Protein AF-A0A3B9USQ0-F1 (afdb_monomer_lite)

pLDDT: mean 89.46, std 11.01, range [45.09, 98.31]

Structure (mmCIF, N/CA/C/O backbone):
data_AF-A0A3B9USQ0-F1
#
_entry.id   AF-A0A3B9USQ0-F1
#
loop_
_atom_site.group_PDB
_atom_site.id
_atom_site.type_symbol
_atom_site.label_atom_id
_atom_site.label_alt_id
_atom_site.label_comp_id
_atom_site.label_asym_id
_atom_site.label_entity_id
_atom_site.label_seq_id
_atom_site.pdbx_PDB_ins_code
_atom_site.Cartn_x
_atom_site.Cartn_y
_atom_site.Cartn_z
_atom_site.occupancy
_atom_site.B_iso_or_equiv
_atom_site.auth_seq_id
_atom_site.auth_comp_id
_atom_site.auth_asym_id
_atom_site.auth_atom_id
_atom_site.pdbx_PDB_model_num
ATOM 1 N N . MET A 1 1 ? 11.495 -4.884 3.459 1.00 74.69 1 MET A N 1
ATOM 2 C CA . MET A 1 1 ? 10.605 -3.948 4.185 1.00 74.69 1 MET A CA 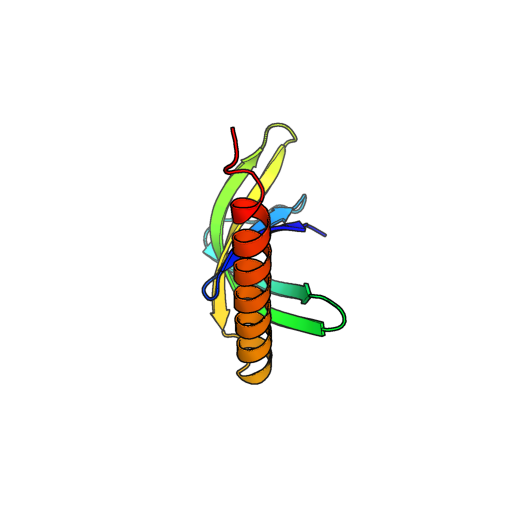1
ATOM 3 C C . MET A 1 1 ? 10.530 -2.657 3.396 1.00 74.69 1 MET A C 1
ATOM 5 O O . MET A 1 1 ? 11.568 -2.142 3.000 1.00 74.69 1 MET A O 1
ATOM 9 N N . GLY A 1 2 ? 9.325 -2.135 3.182 1.00 88.69 2 GLY A N 1
ATOM 10 C CA . GLY A 1 2 ? 9.103 -0.861 2.500 1.00 88.69 2 GLY A CA 1
ATOM 11 C C . GLY A 1 2 ? 8.226 0.074 3.311 1.00 88.69 2 GLY A C 1
ATOM 12 O O . GLY A 1 2 ? 7.803 -0.261 4.414 1.00 88.69 2 GLY A O 1
ATOM 13 N N . TYR A 1 3 ? 7.934 1.236 2.740 1.00 91.19 3 TYR A N 1
ATOM 14 C CA . TYR A 1 3 ? 6.990 2.190 3.311 1.00 91.19 3 TYR A CA 1
ATOM 15 C C . TYR A 1 3 ? 5.960 2.621 2.268 1.00 91.19 3 TYR A C 1
ATOM 17 O O . TYR A 1 3 ? 6.229 2.626 1.061 1.00 91.19 3 TYR A O 1
ATOM 25 N N . ALA A 1 4 ? 4.765 2.958 2.748 1.00 93.31 4 ALA A N 1
ATOM 26 C CA . ALA A 1 4 ? 3.699 3.499 1.922 1.00 93.31 4 ALA A CA 1
ATOM 27 C C . ALA A 1 4 ? 4.010 4.955 1.545 1.00 93.31 4 ALA A C 1
ATOM 29 O O . ALA A 1 4 ? 4.426 5.752 2.382 1.00 93.31 4 ALA A O 1
ATOM 30 N N . LEU A 1 5 ? 3.810 5.285 0.273 1.00 94.50 5 LEU A N 1
ATOM 31 C CA . LEU A 1 5 ? 3.851 6.645 -0.264 1.00 94.50 5 LEU A CA 1
ATOM 32 C C . LEU A 1 5 ? 2.443 7.233 -0.396 1.00 94.50 5 LEU A C 1
ATOM 34 O O . LEU A 1 5 ? 2.268 8.435 -0.246 1.00 94.50 5 LEU A O 1
ATOM 38 N N . ASP A 1 6 ? 1.467 6.383 -0.715 1.00 94.06 6 ASP A N 1
ATOM 39 C CA . ASP A 1 6 ? 0.059 6.740 -0.881 1.00 94.06 6 ASP A CA 1
ATOM 40 C C . ASP A 1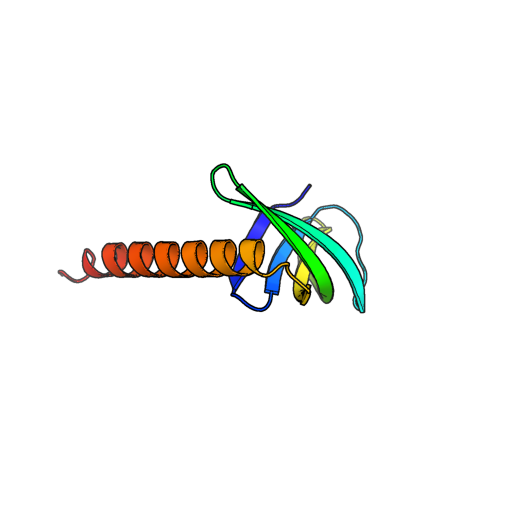 6 ? -0.810 5.523 -0.531 1.00 94.06 6 ASP A C 1
ATOM 42 O O . ASP A 1 6 ? -0.385 4.377 -0.732 1.00 94.06 6 ASP A O 1
ATOM 46 N N . LEU A 1 7 ? -2.011 5.765 -0.013 1.00 94.62 7 LEU A N 1
ATOM 47 C CA . LEU A 1 7 ? -2.967 4.738 0.372 1.00 94.62 7 LEU A CA 1
ATOM 48 C C . LEU A 1 7 ? -4.388 5.163 0.000 1.00 94.62 7 LEU A C 1
ATOM 50 O O . LEU A 1 7 ? -4.857 6.241 0.357 1.00 94.62 7 LEU A O 1
ATOM 54 N N . SER A 1 8 ? -5.107 4.248 -0.643 1.00 93.12 8 SER A N 1
ATOM 55 C CA . SER A 1 8 ? -6.521 4.377 -0.979 1.00 93.12 8 SER A CA 1
ATOM 56 C C . SER A 1 8 ? -7.276 3.103 -0.592 1.00 93.12 8 SER A C 1
ATOM 58 O O . SER A 1 8 ? -6.675 2.090 -0.240 1.00 93.12 8 SER A O 1
ATOM 60 N N . GLY A 1 9 ? -8.606 3.112 -0.709 1.00 92.25 9 GLY A N 1
ATOM 61 C CA . GLY A 1 9 ? -9.410 1.916 -0.435 1.00 92.25 9 GLY A CA 1
ATOM 62 C C . GLY A 1 9 ? -9.209 0.778 -1.447 1.00 92.25 9 GLY A C 1
ATOM 63 O O . GLY A 1 9 ? -9.546 -0.362 -1.144 1.00 92.25 9 GLY A O 1
ATOM 64 N N . GLY A 1 10 ? -8.680 1.070 -2.642 1.00 93.75 10 GLY A N 1
ATOM 65 C CA . GLY A 1 10 ? -8.504 0.092 -3.727 1.00 93.75 10 GLY A CA 1
ATOM 66 C C . GLY A 1 10 ? -7.059 -0.346 -3.966 1.00 93.75 10 GLY A C 1
ATOM 67 O O . GLY A 1 10 ? -6.805 -1.200 -4.816 1.00 93.75 10 GLY A O 1
ATOM 68 N N . GLY A 1 11 ? -6.101 0.241 -3.257 1.00 96.31 11 GLY A N 1
ATOM 69 C CA . GLY A 1 11 ? -4.691 -0.024 -3.483 1.00 96.31 11 GLY A CA 1
ATOM 70 C C . GLY A 1 11 ? -3.784 0.971 -2.784 1.00 96.31 11 GLY A C 1
ATOM 71 O O . GLY A 1 11 ? -4.240 1.914 -2.134 1.00 96.31 11 GLY A O 1
ATOM 72 N N . MET A 1 12 ? -2.486 0.777 -2.964 1.00 96.38 12 MET A N 1
ATOM 73 C CA . MET A 1 12 ? -1.466 1.617 -2.356 1.00 96.38 12 MET A CA 1
ATOM 74 C C . MET A 1 12 ? -0.261 1.800 -3.268 1.00 96.38 12 MET A C 1
ATOM 76 O O . MET A 1 12 ? 0.022 0.974 -4.139 1.00 96.38 12 MET A O 1
ATOM 80 N N . LYS A 1 13 ? 0.484 2.874 -3.030 1.00 97.12 13 LYS A N 1
ATOM 81 C CA . LYS A 1 13 ? 1.800 3.091 -3.620 1.00 97.12 13 LYS A CA 1
ATOM 82 C C . LYS A 1 13 ? 2.853 2.825 -2.555 1.00 97.12 13 LYS A C 1
ATOM 84 O O . LYS A 1 13 ? 2.773 3.401 -1.475 1.00 97.12 13 LYS A O 1
ATOM 89 N N . ILE A 1 14 ? 3.846 1.993 -2.851 1.00 95.75 14 ILE A N 1
ATOM 90 C CA . ILE A 1 14 ? 4.934 1.657 -1.920 1.00 95.75 14 ILE A CA 1
ATOM 91 C C . ILE A 1 14 ? 6.301 1.927 -2.528 1.00 95.75 14 ILE A C 1
ATOM 93 O O . ILE A 1 14 ? 6.456 1.934 -3.749 1.00 95.75 14 ILE A O 1
ATOM 97 N N . LYS A 1 15 ? 7.296 2.103 -1.659 1.00 95.25 15 LYS A N 1
ATOM 98 C CA . LYS A 1 15 ? 8.713 2.059 -2.015 1.00 95.25 15 LYS A CA 1
ATOM 99 C C . LYS A 1 15 ? 9.389 0.909 -1.271 1.00 95.25 15 LYS A C 1
ATOM 101 O O . LYS A 1 15 ? 9.327 0.852 -0.042 1.00 95.25 15 LYS A O 1
ATOM 106 N N . ILE A 1 16 ? 10.008 0.001 -2.021 1.00 94.06 16 ILE A N 1
ATOM 107 C CA . ILE A 1 16 ? 10.685 -1.212 -1.533 1.00 94.06 16 ILE A CA 1
ATOM 108 C C . ILE A 1 16 ? 12.062 -1.354 -2.191 1.00 94.06 16 ILE A C 1
ATOM 110 O O . ILE A 1 16 ? 12.312 -0.792 -3.258 1.00 94.06 16 ILE A O 1
ATOM 114 N N . ALA A 1 17 ? 12.969 -2.074 -1.534 1.00 92.50 17 ALA A N 1
ATOM 115 C CA . ALA A 1 17 ? 14.281 -2.404 -2.100 1.00 92.50 17 ALA A CA 1
ATOM 116 C C . ALA A 1 17 ? 14.248 -3.739 -2.857 1.00 92.50 17 ALA A C 1
ATOM 118 O O . ALA A 1 17 ? 15.080 -3.993 -3.722 1.00 92.50 17 ALA A O 1
ATOM 119 N N . GLU A 1 18 ? 13.282 -4.588 -2.518 1.00 90.19 18 GLU A N 1
ATOM 120 C CA . GLU A 1 18 ? 13.077 -5.890 -3.119 1.00 90.19 18 GLU A CA 1
ATOM 121 C C . GLU A 1 18 ? 12.563 -5.761 -4.556 1.00 90.19 1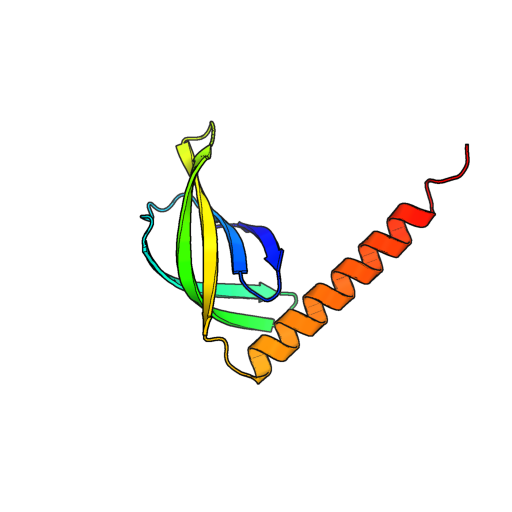8 GLU A C 1
ATOM 123 O O . GLU A 1 18 ? 11.679 -4.952 -4.849 1.00 90.19 18 GLU A O 1
ATOM 128 N N . GLU A 1 19 ? 13.119 -6.576 -5.453 1.00 89.88 19 GLU A N 1
ATOM 129 C CA . GLU A 1 19 ? 12.651 -6.646 -6.833 1.00 89.88 19 GLU A CA 1
ATOM 130 C C . GLU A 1 19 ? 11.245 -7.243 -6.885 1.00 89.88 19 GLU A C 1
ATOM 132 O O . GLU A 1 19 ? 10.974 -8.301 -6.316 1.00 89.88 19 GLU A O 1
ATOM 137 N N . VAL A 1 20 ? 10.366 -6.564 -7.618 1.00 91.19 20 VAL A N 1
ATOM 138 C CA . VAL A 1 20 ? 9.026 -7.041 -7.961 1.00 91.19 20 VAL A CA 1
ATOM 139 C C . VAL A 1 20 ? 8.741 -6.729 -9.420 1.00 91.19 20 VAL A C 1
ATOM 141 O O . VAL A 1 20 ? 9.281 -5.770 -9.986 1.00 91.19 20 VAL A O 1
ATOM 144 N N . LYS A 1 21 ? 7.869 -7.518 -10.041 1.00 95.50 21 LYS A N 1
ATOM 145 C CA . LYS A 1 21 ? 7.508 -7.364 -11.448 1.00 95.50 21 LYS A CA 1
ATOM 146 C C . LYS A 1 21 ? 6.054 -6.962 -11.589 1.00 95.50 21 LYS A C 1
ATOM 148 O O . LYS A 1 21 ? 5.194 -7.291 -10.776 1.00 95.50 21 LYS A O 1
ATOM 153 N N . ASN A 1 22 ? 5.772 -6.224 -12.659 1.00 97.00 22 ASN A N 1
ATOM 154 C CA . ASN A 1 22 ? 4.395 -5.917 -13.011 1.00 97.00 22 ASN A CA 1
ATOM 155 C C . ASN A 1 22 ? 3.639 -7.227 -13.280 1.00 97.00 22 ASN A C 1
ATOM 157 O O . ASN A 1 22 ? 4.128 -8.091 -14.005 1.00 97.00 22 ASN A O 1
ATOM 161 N N . GLY A 1 23 ? 2.456 -7.358 -12.690 1.00 97.56 23 GLY A N 1
ATOM 162 C CA . GLY A 1 23 ? 1.629 -8.551 -12.761 1.00 97.56 23 GLY A CA 1
ATOM 163 C C . GLY A 1 23 ? 1.786 -9.502 -11.578 1.00 97.56 23 GLY A C 1
ATOM 164 O O . GLY A 1 23 ? 0.889 -10.328 -11.411 1.00 97.56 23 GLY A O 1
ATOM 165 N N . ASP A 1 24 ? 2.831 -9.361 -10.755 1.00 97.44 24 ASP A N 1
ATOM 166 C CA . ASP A 1 24 ? 3.049 -10.224 -9.591 1.00 97.44 24 ASP A CA 1
ATOM 167 C C . ASP A 1 24 ? 1.897 -10.120 -8.588 1.00 97.44 24 ASP A C 1
ATOM 169 O O . ASP A 1 24 ? 1.311 -9.052 -8.374 1.00 97.44 24 ASP A O 1
ATOM 173 N N . TYR A 1 25 ? 1.604 -11.248 -7.944 1.00 97.50 25 TYR A N 1
ATOM 174 C CA . TYR A 1 25 ? 0.706 -11.321 -6.800 1.00 97.50 25 TYR A CA 1
ATOM 175 C C . TYR A 1 25 ? 1.534 -11.271 -5.524 1.00 97.50 25 TYR A C 1
ATOM 177 O O . TYR A 1 25 ? 2.475 -12.045 -5.359 1.00 97.50 25 TYR A O 1
ATOM 185 N N . VAL A 1 26 ? 1.173 -10.371 -4.615 1.00 95.38 26 VAL A N 1
ATOM 186 C CA . VAL A 1 26 ? 1.886 -10.173 -3.352 1.00 95.38 26 VAL A CA 1
ATOM 187 C C . VAL A 1 26 ? 0.900 -10.126 -2.196 1.00 95.38 26 VAL A C 1
ATOM 189 O O . VAL A 1 26 ? -0.204 -9.597 -2.328 1.00 95.38 26 VAL A O 1
ATOM 192 N N . ILE A 1 27 ? 1.311 -10.655 -1.046 1.00 95.31 27 ILE A N 1
ATOM 193 C CA . ILE A 1 27 ? 0.614 -10.406 0.215 1.00 95.31 27 ILE A CA 1
ATOM 194 C C . ILE A 1 27 ? 1.151 -9.100 0.781 1.00 95.31 27 ILE A C 1
ATOM 196 O O . ILE A 1 27 ? 2.348 -8.946 1.016 1.00 95.31 27 ILE A O 1
ATOM 200 N N . THR A 1 28 ? 0.260 -8.137 0.955 1.00 93.31 28 THR A N 1
ATOM 201 C CA . THR A 1 28 ? 0.561 -6.861 1.589 1.00 93.31 28 THR A CA 1
ATOM 202 C C . THR A 1 28 ? 0.128 -6.938 3.040 1.00 93.31 28 THR A C 1
ATOM 204 O O . THR A 1 28 ? -1.055 -7.109 3.308 1.00 93.31 28 THR A O 1
ATOM 207 N N . GLN A 1 29 ? 1.077 -6.791 3.957 1.00 93.81 29 GLN A N 1
ATOM 208 C CA . GLN A 1 29 ? 0.791 -6.560 5.366 1.00 93.81 29 GLN A CA 1
ATOM 209 C C . GLN A 1 29 ? 1.056 -5.087 5.661 1.00 93.81 29 GLN A C 1
ATOM 211 O O . GLN A 1 29 ? 2.199 -4.627 5.619 1.00 93.81 29 GLN A O 1
ATOM 216 N N . LEU A 1 30 ? -0.015 -4.342 5.902 1.00 91.88 30 LEU A N 1
ATOM 217 C CA . LEU A 1 30 ? 0.034 -2.925 6.209 1.00 91.88 30 LEU A CA 1
ATOM 218 C C . LEU A 1 30 ? -0.223 -2.738 7.701 1.00 91.88 30 LEU A C 1
ATOM 220 O O . LEU A 1 30 ? -1.302 -3.060 8.192 1.00 91.88 30 LEU A O 1
ATOM 224 N N . LYS A 1 31 ? 0.770 -2.196 8.403 1.00 90.25 31 LYS A N 1
ATOM 225 C CA . LYS A 1 31 ? 0.655 -1.864 9.819 1.00 90.25 31 LYS A CA 1
ATOM 226 C C . LYS A 1 31 ? 0.142 -0.435 9.973 1.00 90.25 31 LYS A C 1
ATOM 228 O O . LYS A 1 31 ? 0.817 0.505 9.550 1.00 90.25 31 LYS A O 1
ATOM 233 N N . ILE A 1 32 ? -1.045 -0.288 10.550 1.00 83.62 32 ILE A N 1
ATOM 234 C CA . ILE A 1 32 ? -1.713 0.991 10.802 1.00 83.62 32 ILE A CA 1
ATOM 235 C C . ILE A 1 32 ? -2.043 1.061 12.287 1.00 83.62 32 ILE A C 1
ATOM 237 O O . ILE A 1 32 ? -2.807 0.240 12.784 1.00 83.62 32 ILE A O 1
ATOM 241 N N . ASP A 1 33 ? -1.497 2.058 12.980 1.00 81.25 33 ASP A N 1
ATOM 242 C CA . ASP A 1 33 ? -1.587 2.164 14.438 1.00 81.25 33 ASP A CA 1
ATOM 243 C C . ASP A 1 33 ? -1.117 0.845 15.102 1.00 81.25 33 ASP A C 1
ATOM 245 O O . ASP A 1 33 ? 0.005 0.392 14.847 1.00 81.25 33 ASP A O 1
ATOM 249 N N . ASP A 1 34 ? -1.973 0.210 15.905 1.00 84.25 34 ASP A N 1
ATOM 250 C CA . ASP A 1 34 ? -1.729 -1.093 16.543 1.00 84.25 34 ASP A CA 1
ATOM 251 C C . ASP A 1 34 ? -2.404 -2.262 15.803 1.00 84.25 34 ASP A C 1
ATOM 253 O O . ASP A 1 34 ? -2.512 -3.369 16.333 1.00 84.25 34 ASP A O 1
ATOM 257 N N . GLU A 1 35 ? -2.873 -2.032 14.576 1.00 83.94 35 GLU A N 1
ATOM 258 C CA . GLU A 1 35 ? -3.587 -3.021 13.781 1.00 83.94 35 GLU A CA 1
ATOM 259 C C . GLU A 1 35 ? -2.817 -3.416 12.517 1.00 83.94 35 GLU A C 1
ATOM 261 O O . GLU A 1 35 ? -2.215 -2.591 11.827 1.00 83.94 35 GLU A O 1
ATOM 266 N N . ASP A 1 36 ? -2.879 -4.704 12.190 1.00 90.19 36 ASP A N 1
ATOM 267 C CA . ASP A 1 36 ? -2.426 -5.228 10.908 1.00 90.19 36 ASP A CA 1
ATOM 268 C C . ASP A 1 36 ? -3.618 -5.363 9.955 1.00 90.19 36 ASP A C 1
ATOM 270 O O . ASP A 1 36 ? -4.703 -5.806 10.341 1.00 90.19 36 ASP A O 1
ATOM 274 N N . ILE A 1 37 ? -3.395 -4.969 8.704 1.00 92.88 37 ILE A N 1
ATOM 275 C CA . ILE A 1 37 ? -4.316 -5.164 7.586 1.00 92.88 37 ILE A CA 1
ATOM 276 C C . ILE A 1 37 ? -3.602 -6.014 6.548 1.00 92.88 37 ILE A C 1
ATOM 278 O O . ILE A 1 37 ? -2.568 -5.607 6.008 1.00 92.88 37 ILE A O 1
ATOM 282 N N . ILE A 1 38 ? -4.167 -7.178 6.249 1.00 95.00 38 ILE A N 1
ATOM 283 C CA . ILE A 1 38 ? -3.651 -8.091 5.240 1.00 95.00 38 ILE A CA 1
ATOM 284 C C . ILE A 1 38 ? -4.475 -7.956 3.956 1.00 95.00 38 ILE A C 1
ATOM 286 O O . ILE A 1 38 ? -5.703 -7.951 3.945 1.00 95.00 38 ILE A O 1
ATOM 290 N N . ALA A 1 39 ? -3.785 -7.836 2.827 1.00 96.00 39 ALA A N 1
ATOM 291 C CA . ALA A 1 39 ? -4.412 -7.787 1.515 1.00 96.00 39 ALA A CA 1
ATOM 292 C C . ALA A 1 39 ? -3.688 -8.708 0.536 1.00 96.00 39 ALA A C 1
ATOM 294 O O . ALA A 1 39 ? -2.457 -8.705 0.449 1.00 96.00 39 ALA A O 1
ATOM 295 N N . LEU A 1 40 ? -4.455 -9.450 -0.261 1.00 97.62 40 LEU A N 1
ATOM 296 C CA . LEU A 1 40 ? -3.944 -10.005 -1.507 1.00 97.62 40 LEU A CA 1
ATOM 297 C C . LEU A 1 40 ? -3.928 -8.883 -2.543 1.00 97.62 40 LEU A C 1
ATOM 299 O O . LEU A 1 40 ? -4.975 -8.310 -2.849 1.00 97.62 40 LEU A O 1
ATOM 303 N N . SER A 1 41 ? -2.762 -8.609 -3.112 1.00 97.62 41 SER A N 1
ATOM 304 C CA . SER A 1 41 ? -2.543 -7.485 -4.017 1.00 97.62 41 SER A CA 1
ATOM 305 C C . SER A 1 41 ? -1.935 -7.932 -5.339 1.00 97.62 41 SER A C 1
ATOM 307 O O . SER A 1 41 ? -1.208 -8.923 -5.400 1.00 97.62 41 SER A O 1
ATOM 309 N N . ARG A 1 42 ? -2.182 -7.156 -6.395 1.00 98.31 42 ARG A N 1
ATOM 310 C CA . ARG A 1 42 ? -1.476 -7.263 -7.674 1.00 98.31 42 ARG A CA 1
ATOM 311 C C . ARG A 1 42 ? -0.584 -6.053 -7.887 1.00 98.31 42 ARG A C 1
ATOM 313 O O . ARG A 1 42 ? -1.038 -4.920 -7.725 1.00 98.31 42 ARG A O 1
ATOM 320 N N . VAL A 1 43 ? 0.649 -6.281 -8.316 1.00 98.12 43 VAL A N 1
ATOM 321 C CA . VAL A 1 43 ? 1.531 -5.217 -8.795 1.00 98.12 43 VAL A CA 1
ATOM 322 C C . VAL A 1 43 ? 1.018 -4.744 -10.154 1.00 98.12 43 VAL A C 1
ATOM 324 O O . VAL A 1 43 ? 0.997 -5.509 -11.114 1.00 98.12 43 VAL A O 1
ATOM 327 N N . VAL A 1 44 ? 0.586 -3.488 -10.245 1.00 98.19 44 VAL A N 1
ATOM 328 C CA . VAL A 1 44 ? 0.015 -2.898 -11.474 1.00 98.19 44 VAL A CA 1
ATOM 329 C C . VAL A 1 44 ? 0.919 -1.836 -12.102 1.00 98.19 44 VAL A C 1
ATOM 331 O O . VAL A 1 44 ? 0.729 -1.457 -13.257 1.00 98.19 44 VAL A O 1
ATOM 334 N N . ARG A 1 45 ? 1.928 -1.364 -11.363 1.00 97.12 45 ARG A N 1
ATOM 335 C CA . ARG A 1 45 ? 2.938 -0.402 -11.824 1.00 97.12 45 ARG A CA 1
ATOM 336 C C . ARG A 1 45 ? 4.251 -0.661 -11.098 1.00 97.12 45 ARG A C 1
ATOM 338 O O . ARG A 1 45 ? 4.228 -0.899 -9.894 1.00 97.12 45 ARG A O 1
ATOM 345 N N . VAL A 1 46 ? 5.365 -0.575 -11.817 1.00 96.56 46 VAL A N 1
ATOM 346 C CA . VAL A 1 46 ? 6.722 -0.646 -11.262 1.00 96.56 46 VAL A CA 1
ATOM 347 C C . VAL A 1 46 ? 7.549 0.451 -11.910 1.00 96.56 46 VAL A C 1
ATOM 349 O O . VAL A 1 46 ? 7.567 0.575 -13.133 1.00 96.56 46 VAL A O 1
ATOM 352 N N . GLU A 1 47 ? 8.218 1.243 -11.089 1.00 94.94 47 GLU A N 1
ATOM 353 C CA . GLU A 1 47 ? 9.150 2.290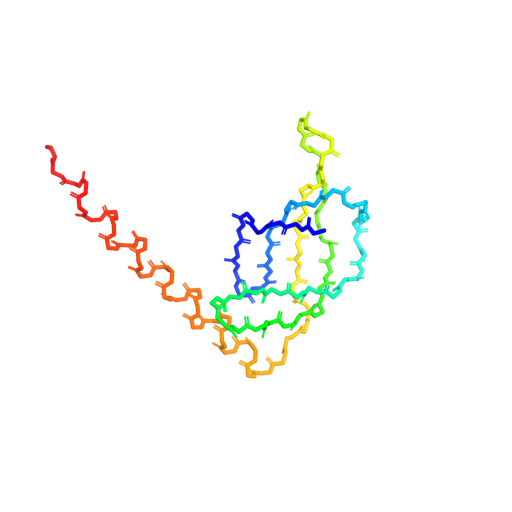 -11.495 1.00 94.94 47 GLU A CA 1
ATOM 354 C C . GLU A 1 47 ? 10.420 2.167 -10.664 1.00 94.94 47 GLU A C 1
ATOM 356 O O . GLU A 1 47 ? 10.372 1.695 -9.528 1.00 94.94 47 GLU A O 1
ATOM 361 N N . ARG A 1 48 ? 11.550 2.618 -11.209 1.00 90.56 48 ARG A N 1
ATOM 362 C CA . ARG A 1 48 ? 12.773 2.801 -10.428 1.00 90.56 48 ARG A CA 1
ATOM 363 C C . ARG A 1 48 ? 12.927 4.263 -10.065 1.00 90.56 48 ARG A C 1
ATOM 365 O O . ARG A 1 48 ? 12.722 5.138 -10.906 1.00 90.56 48 ARG A O 1
ATOM 372 N N . ASP A 1 49 ? 13.273 4.522 -8.814 1.00 86.50 49 ASP A N 1
ATOM 373 C CA . ASP A 1 49 ? 13.699 5.851 -8.407 1.00 86.50 49 ASP A CA 1
ATOM 374 C C . ASP A 1 49 ? 15.202 6.064 -8.645 1.00 86.50 49 ASP A C 1
ATOM 376 O O . ASP A 1 49 ? 15.917 5.186 -9.125 1.00 86.50 49 ASP A O 1
ATOM 380 N N . LYS A 1 50 ? 15.687 7.262 -8.307 1.00 84.88 50 LYS A N 1
ATOM 381 C CA . LYS A 1 50 ? 17.099 7.643 -8.470 1.00 84.88 50 LYS A CA 1
ATOM 382 C C . LYS A 1 50 ? 18.064 6.854 -7.570 1.00 84.88 50 LYS A C 1
ATOM 384 O O . LYS A 1 50 ? 19.267 6.942 -7.776 1.00 84.88 50 LYS A O 1
ATOM 389 N N . GLU A 1 51 ? 17.555 6.138 -6.568 1.00 86.38 51 GLU A N 1
ATOM 390 C CA . GLU A 1 51 ? 18.323 5.296 -5.643 1.00 86.38 51 GLU A CA 1
ATOM 391 C C . GLU A 1 51 ? 18.267 3.811 -6.047 1.00 86.38 51 GLU A C 1
ATOM 393 O O . GLU A 1 51 ? 18.594 2.952 -5.229 1.00 86.38 51 GLU A O 1
ATOM 398 N N . GLU A 1 52 ? 17.817 3.496 -7.269 1.00 82.25 52 GLU A N 1
ATOM 399 C CA . GLU A 1 52 ? 17.577 2.126 -7.753 1.00 82.25 52 GLU A CA 1
ATOM 400 C C . GLU A 1 52 ? 16.569 1.333 -6.894 1.00 82.25 52 GLU A C 1
ATOM 402 O O . GLU A 1 52 ? 16.524 0.103 -6.948 1.00 82.25 52 GLU A O 1
ATOM 407 N N . LYS A 1 53 ? 15.720 2.017 -6.115 1.00 89.06 53 LYS A N 1
ATOM 408 C CA . LYS A 1 53 ? 14.622 1.385 -5.370 1.00 89.06 53 LYS A CA 1
ATOM 409 C C . LYS A 1 53 ? 13.366 1.316 -6.225 1.00 89.06 53 LYS A C 1
ATOM 411 O O . LYS A 1 53 ? 13.126 2.157 -7.095 1.00 89.06 53 LYS A O 1
ATOM 416 N N . TYR A 1 54 ? 12.527 0.329 -5.935 1.00 93.31 54 TYR A N 1
ATOM 417 C CA . TYR A 1 54 ? 11.290 0.097 -6.663 1.00 93.31 54 TYR A CA 1
ATOM 418 C C . TYR A 1 54 ? 10.146 0.898 -6.048 1.00 93.31 54 TYR A C 1
ATOM 420 O O . TYR A 1 54 ? 9.776 0.709 -4.887 1.00 93.31 54 TYR A O 1
ATOM 428 N N . ILE A 1 55 ? 9.550 1.774 -6.853 1.00 95.94 55 ILE A N 1
ATOM 429 C CA . ILE A 1 55 ? 8.274 2.421 -6.568 1.00 95.94 55 ILE A CA 1
ATOM 430 C C . ILE A 1 55 ? 7.178 1.605 -7.248 1.00 95.94 55 ILE A C 1
ATOM 432 O O . ILE A 1 55 ? 7.116 1.518 -8.475 1.00 95.94 55 ILE A O 1
ATOM 436 N N . CYS A 1 56 ? 6.297 1.019 -6.445 1.00 96.44 56 CYS A N 1
ATOM 437 C CA . CYS A 1 56 ? 5.299 0.069 -6.918 1.00 96.44 56 CYS A CA 1
ATOM 438 C C . CYS A 1 56 ? 3.890 0.584 -6.658 1.00 96.44 56 CYS A C 1
ATOM 440 O O . CYS A 1 56 ? 3.589 1.077 -5.572 1.00 96.44 56 CYS A O 1
ATOM 442 N N . GLY A 1 57 ? 3.018 0.440 -7.652 1.00 97.56 57 GLY A N 1
ATOM 443 C CA . GLY A 1 57 ? 1.576 0.553 -7.474 1.00 97.56 57 GLY A CA 1
ATOM 444 C C . GLY A 1 57 ? 0.984 -0.830 -7.242 1.00 97.56 57 GLY A C 1
ATOM 445 O O . GLY A 1 57 ? 1.164 -1.718 -8.077 1.00 97.56 57 GLY A O 1
ATOM 446 N N . LEU A 1 58 ? 0.275 -0.998 -6.131 1.00 97.81 58 LEU A N 1
ATOM 447 C CA . LEU A 1 58 ? -0.431 -2.218 -5.763 1.00 97.81 58 LEU A CA 1
ATOM 448 C C . LEU A 1 58 ? -1.938 -1.983 -5.838 1.00 97.81 58 LEU A C 1
ATOM 450 O O . LEU A 1 58 ? -2.434 -0.995 -5.301 1.00 97.81 58 LEU A O 1
ATOM 454 N N . SER A 1 59 ? -2.666 -2.901 -6.467 1.00 98.19 59 SER A N 1
ATOM 455 C CA . SER A 1 59 ? -4.130 -2.946 -6.428 1.00 98.19 59 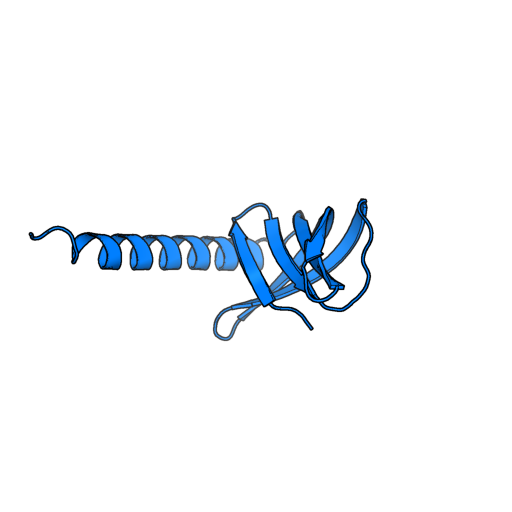SER A CA 1
ATOM 456 C C . SER A 1 59 ? -4.577 -4.065 -5.496 1.00 98.19 59 SER A C 1
ATOM 458 O O . SER A 1 59 ? -4.128 -5.201 -5.647 1.00 98.19 59 SER A O 1
ATOM 460 N N . PHE A 1 60 ? -5.450 -3.747 -4.541 1.00 97.25 60 PHE A N 1
ATOM 461 C CA . PHE A 1 60 ? -6.010 -4.727 -3.618 1.00 97.25 60 PHE A CA 1
ATOM 462 C C . PHE A 1 60 ? -7.034 -5.597 -4.349 1.00 97.25 60 PHE A C 1
ATOM 464 O O . PHE A 1 60 ? -8.045 -5.106 -4.845 1.00 97.25 60 PHE A O 1
ATOM 471 N N . LEU A 1 61 ? -6.767 -6.899 -4.409 1.00 97.62 61 LEU A N 1
ATOM 472 C CA . LEU A 1 61 ? -7.662 -7.896 -4.995 1.00 97.62 61 LEU A CA 1
ATOM 473 C C . LEU A 1 61 ? -8.649 -8.429 -3.961 1.00 97.62 61 LEU A C 1
ATOM 475 O O . LEU A 1 61 ? -9.830 -8.599 -4.254 1.00 97.62 61 LEU A O 1
ATOM 479 N N . SER A 1 62 ? -8.160 -8.697 -2.752 1.00 96.31 62 SER A N 1
ATOM 480 C CA . SER A 1 62 ? -8.976 -9.169 -1.640 1.00 96.31 62 SER A CA 1
ATOM 481 C C . SER A 1 62 ? -8.428 -8.644 -0.323 1.00 96.31 62 SER A C 1
ATOM 483 O O . SER A 1 62 ? -7.217 -8.588 -0.129 1.00 96.31 62 SER A O 1
ATOM 485 N N . ILE A 1 63 ? -9.345 -8.265 0.556 1.00 95.38 63 ILE A N 1
ATOM 486 C CA . ILE A 1 63 ? -9.106 -7.842 1.936 1.00 95.38 63 ILE A CA 1
ATOM 487 C C . ILE A 1 63 ? -10.266 -8.429 2.731 1.00 95.38 63 ILE A C 1
ATOM 489 O O . ILE A 1 63 ? -11.408 -8.340 2.255 1.00 95.38 63 ILE A O 1
ATOM 493 N N . GLU A 1 64 ? -10.006 -9.010 3.900 1.00 94.38 64 GLU A N 1
ATOM 494 C CA . GLU A 1 64 ? -11.087 -9.502 4.753 1.00 94.38 64 GLU A CA 1
ATOM 495 C C . GLU A 1 64 ? -12.028 -8.360 5.170 1.00 94.38 64 GLU A C 1
ATOM 497 O O . GLU A 1 64 ? -11.647 -7.190 5.212 1.00 94.38 64 GLU A O 1
ATOM 502 N N . GLY A 1 65 ? -13.303 -8.663 5.431 1.00 92.81 65 GLY A N 1
ATOM 503 C CA . GLY A 1 65 ? -14.326 -7.628 5.639 1.00 92.81 65 GLY A CA 1
ATOM 504 C C . GLY A 1 65 ? -14.031 -6.702 6.826 1.00 92.81 65 GLY A C 1
ATOM 505 O O . GLY A 1 65 ? -14.155 -5.483 6.708 1.00 92.81 65 GLY A O 1
ATOM 506 N N . ASN A 1 66 ? -13.586 -7.278 7.943 1.00 91.56 66 ASN A N 1
ATOM 507 C CA . ASN A 1 66 ? -13.127 -6.562 9.136 1.00 91.56 66 ASN A CA 1
ATOM 508 C C . ASN A 1 66 ? -11.890 -5.694 8.843 1.00 91.56 66 ASN A C 1
ATOM 510 O O . ASN A 1 66 ? -11.863 -4.521 9.207 1.00 91.56 66 ASN A O 1
ATOM 514 N N . GLU A 1 67 ? -10.887 -6.240 8.156 1.00 93.06 67 GLU A N 1
ATOM 515 C CA . GLU A 1 67 ? -9.663 -5.537 7.754 1.00 93.06 67 GLU A CA 1
ATOM 516 C C . GLU A 1 67 ? -9.951 -4.386 6.782 1.00 93.06 67 GLU A C 1
ATOM 518 O O . GLU A 1 67 ? -9.417 -3.285 6.920 1.00 93.06 67 GLU A O 1
ATOM 523 N N . ARG A 1 68 ? -10.881 -4.586 5.845 1.00 93.00 68 ARG A N 1
ATOM 524 C CA . ARG A 1 68 ? -11.342 -3.545 4.924 1.00 93.00 68 ARG A CA 1
ATOM 525 C C . ARG A 1 68 ? -12.037 -2.411 5.667 1.00 93.00 68 ARG A C 1
ATOM 527 O O . ARG A 1 68 ? -11.810 -1.248 5.345 1.00 93.00 68 ARG A O 1
ATOM 534 N N . GLU A 1 69 ? -12.882 -2.722 6.647 1.00 92.50 69 GLU A N 1
ATOM 535 C CA . GLU A 1 69 ? -13.555 -1.696 7.447 1.00 92.50 69 GLU A CA 1
ATOM 536 C C . GLU A 1 69 ? -12.541 -0.842 8.223 1.00 92.50 69 GLU A C 1
ATOM 538 O O . GLU A 1 69 ? -12.673 0.384 8.270 1.00 92.50 69 GLU A O 1
ATOM 543 N N . LYS A 1 70 ? -11.493 -1.468 8.767 1.00 91.94 70 LYS A N 1
ATOM 544 C CA . LYS A 1 70 ? -10.377 -0.787 9.440 1.00 91.94 70 LYS A CA 1
ATOM 545 C C . LYS A 1 70 ? -9.611 0.127 8.485 1.00 91.94 70 LYS A C 1
ATOM 547 O O . LYS A 1 70 ? -9.429 1.305 8.790 1.00 91.94 70 LYS A O 1
ATOM 552 N N . LEU A 1 71 ? -9.266 -0.371 7.294 1.00 92.62 71 LEU A N 1
ATOM 553 C CA . LEU A 1 71 ? -8.611 0.414 6.244 1.00 92.62 71 LEU A CA 1
ATOM 554 C C . LEU A 1 71 ? -9.438 1.654 5.885 1.00 92.62 71 LEU A C 1
ATOM 556 O O . LEU A 1 71 ? -8.924 2.771 5.844 1.00 92.62 71 LEU A O 1
ATOM 560 N N . ILE A 1 72 ? -10.737 1.462 5.654 1.00 92.44 72 ILE A N 1
ATOM 561 C CA . ILE A 1 72 ? -11.661 2.542 5.307 1.00 92.44 72 ILE A CA 1
ATOM 562 C C . ILE A 1 72 ? -11.728 3.576 6.439 1.00 92.44 72 ILE A C 1
ATOM 564 O O . ILE A 1 72 ? -11.611 4.775 6.179 1.00 92.44 72 ILE A O 1
ATOM 568 N N . LYS A 1 73 ? -11.877 3.134 7.696 1.00 92.25 73 LYS A N 1
ATOM 569 C CA . LYS A 1 73 ? -11.890 4.021 8.872 1.00 92.25 73 LYS A CA 1
ATOM 570 C C . LYS A 1 73 ? -10.608 4.844 8.973 1.00 92.25 73 LYS A C 1
ATOM 572 O O . LYS A 1 73 ? -10.695 6.055 9.180 1.00 92.25 73 LYS A O 1
ATOM 577 N N . TYR A 1 74 ? -9.451 4.214 8.785 1.00 92.25 74 TYR A N 1
ATOM 578 C CA . TYR A 1 74 ? -8.163 4.900 8.784 1.00 92.25 74 TYR A CA 1
ATOM 579 C C . TYR A 1 74 ? -8.102 5.988 7.707 1.00 92.25 74 TYR A C 1
ATOM 581 O O . TYR A 1 74 ? -7.872 7.152 8.032 1.00 92.25 74 TYR A O 1
ATOM 589 N N . ILE A 1 75 ? -8.410 5.646 6.451 1.00 92.75 75 ILE A N 1
ATOM 590 C CA . ILE A 1 75 ? -8.383 6.599 5.329 1.00 92.75 75 ILE A CA 1
ATOM 591 C C . ILE A 1 75 ? -9.310 7.790 5.609 1.00 92.75 75 ILE A C 1
ATOM 593 O O . ILE A 1 75 ? -8.915 8.944 5.438 1.00 92.75 75 ILE A O 1
ATOM 597 N N . PHE A 1 76 ? -10.530 7.545 6.100 1.00 92.62 76 PHE A N 1
ATOM 598 C CA . PHE A 1 76 ? -11.452 8.623 6.469 1.00 92.62 76 PHE A CA 1
ATOM 599 C C . PHE A 1 76 ? -10.920 9.519 7.588 1.00 92.62 76 PHE A C 1
ATOM 601 O O . PHE A 1 76 ? -11.146 10.732 7.558 1.00 92.62 76 PHE A O 1
ATOM 608 N N . ASN A 1 77 ? -10.229 8.952 8.572 1.00 91.88 77 ASN A N 1
ATOM 609 C CA . ASN A 1 77 ? -9.640 9.723 9.659 1.00 91.88 77 ASN A CA 1
ATOM 610 C C . ASN A 1 77 ? -8.465 10.580 9.177 1.00 91.88 77 ASN A C 1
ATOM 612 O O . ASN A 1 77 ? -8.426 11.764 9.517 1.00 91.88 77 ASN A O 1
ATOM 616 N N . GLU A 1 78 ? -7.579 10.039 8.342 1.00 90.75 78 GLU A N 1
ATOM 617 C CA . GLU A 1 78 ? -6.471 10.800 7.753 1.00 90.75 78 GLU A CA 1
ATOM 618 C C . GLU A 1 78 ? -6.977 11.950 6.877 1.00 90.75 78 GLU A C 1
ATOM 620 O O . GLU A 1 78 ? -6.584 13.098 7.088 1.00 90.75 78 GLU A O 1
ATOM 625 N N . MET A 1 79 ? -7.962 11.704 6.004 1.00 89.56 79 MET A N 1
ATOM 626 C CA . MET A 1 79 ? -8.576 12.767 5.194 1.00 89.56 79 MET A CA 1
ATOM 627 C C . MET A 1 79 ? -9.123 13.918 6.053 1.00 89.56 79 MET A C 1
ATOM 629 O O . MET A 1 79 ? -8.939 15.095 5.732 1.00 89.56 79 MET A O 1
ATOM 633 N N . ARG A 1 80 ? -9.786 13.604 7.176 1.00 91.94 80 ARG A N 1
ATOM 634 C CA . ARG A 1 80 ? -10.306 14.627 8.100 1.00 91.94 80 ARG A CA 1
ATOM 635 C C . ARG A 1 80 ? -9.192 15.424 8.775 1.00 91.94 80 ARG A C 1
ATOM 637 O O . ARG A 1 80 ? -9.387 16.618 9.002 1.00 91.94 80 ARG A O 1
ATOM 644 N N . LYS A 1 81 ? -8.065 14.792 9.120 1.00 90.00 81 LYS A N 1
ATOM 645 C CA . LYS A 1 81 ? -6.900 15.483 9.697 1.00 90.00 81 LYS A CA 1
ATOM 646 C C . LYS A 1 81 ? -6.318 16.471 8.685 1.00 90.00 81 LYS A C 1
ATOM 648 O O . LYS A 1 81 ? -6.205 17.650 9.008 1.00 90.00 81 LYS A O 1
ATOM 653 N N . THR A 1 82 ? -6.078 16.039 7.446 1.00 83.50 82 THR A N 1
ATOM 654 C CA . THR A 1 82 ? -5.535 16.895 6.376 1.00 83.50 82 THR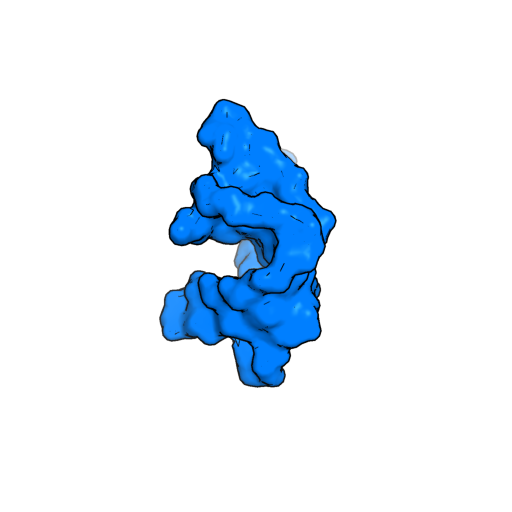 A CA 1
ATOM 655 C C . THR A 1 82 ? -6.421 18.112 6.092 1.00 83.50 82 THR A C 1
ATOM 657 O O . THR A 1 82 ? -5.923 19.231 5.981 1.00 83.50 82 THR A O 1
ATOM 660 N N . LEU A 1 83 ? -7.749 17.936 6.048 1.00 82.44 83 LEU A N 1
ATOM 661 C CA . LEU A 1 83 ? -8.694 19.045 5.841 1.00 82.44 83 LEU A CA 1
ATOM 662 C C . LEU A 1 83 ? -8.705 20.068 6.988 1.00 82.44 83 LEU A C 1
ATOM 664 O O . LEU A 1 83 ? -8.994 21.241 6.751 1.00 82.44 83 LEU A O 1
ATOM 668 N N . LYS A 1 84 ? -8.432 19.643 8.227 1.00 76.06 84 LYS A N 1
ATOM 669 C CA . LYS A 1 84 ? -8.332 20.557 9.376 1.00 76.06 84 LYS A CA 1
ATOM 670 C C . LYS A 1 84 ? -7.043 21.368 9.329 1.00 76.06 84 LYS A C 1
ATOM 672 O O . LYS A 1 84 ? -7.098 22.567 9.575 1.00 76.06 84 LYS A O 1
ATOM 677 N N . THR A 1 85 ? -5.928 20.735 8.972 1.00 75.25 85 THR A N 1
ATOM 678 C CA . THR A 1 85 ? -4.628 21.404 8.839 1.00 75.25 85 THR A CA 1
ATOM 679 C C . THR A 1 85 ? -4.667 22.470 7.743 1.00 75.25 85 THR A C 1
ATOM 681 O O . THR A 1 85 ? -4.352 23.625 8.002 1.00 75.25 85 THR A O 1
ATOM 684 N N . ASN A 1 86 ? -5.197 22.142 6.560 1.00 63.50 86 ASN A N 1
ATOM 685 C CA . ASN A 1 86 ? -5.203 23.066 5.417 1.00 63.50 86 ASN A CA 1
ATOM 686 C C . ASN A 1 86 ? -6.142 24.280 5.578 1.00 63.50 86 ASN A C 1
ATOM 688 O O . ASN A 1 86 ? -6.072 25.217 4.789 1.00 63.50 86 ASN A O 1
ATOM 692 N N . ARG A 1 87 ? -7.039 24.291 6.576 1.00 59.22 87 ARG A N 1
ATOM 693 C CA . ARG A 1 87 ? -7.905 25.448 6.886 1.00 59.22 87 ARG A CA 1
ATOM 694 C C . ARG A 1 87 ? -7.241 26.479 7.811 1.00 59.22 87 ARG A C 1
ATOM 696 O O . ARG A 1 87 ? -7.815 27.549 7.994 1.00 59.22 87 ARG A O 1
ATOM 703 N N . GLY A 1 88 ? -6.077 26.171 8.391 1.00 57.03 88 GLY A N 1
ATOM 704 C CA . GLY A 1 88 ? -5.314 27.081 9.256 1.00 57.03 88 GLY A CA 1
ATOM 705 C C . GLY A 1 88 ? -4.437 28.090 8.506 1.00 57.03 88 GLY A C 1
ATOM 706 O O . GLY A 1 88 ? -4.199 29.171 9.035 1.00 57.03 88 GLY A O 1
ATOM 707 N N . ASP A 1 89 ? -4.046 27.781 7.266 1.00 57.94 89 ASP A N 1
ATOM 708 C CA . ASP A 1 89 ? -3.047 28.550 6.497 1.00 57.94 89 ASP A CA 1
ATOM 709 C C . ASP A 1 89 ? -3.665 29.567 5.515 1.00 57.94 89 ASP A C 1
ATOM 711 O O . ASP A 1 89 ? -2.973 30.196 4.723 1.00 57.94 89 ASP A O 1
ATOM 715 N N . GLY A 1 90 ? -4.988 29.751 5.556 1.00 54.91 90 GLY A N 1
ATOM 716 C CA . GLY A 1 90 ? -5.732 30.665 4.680 1.00 54.91 90 GLY A CA 1
ATOM 717 C C . GLY A 1 90 ? -5.945 32.073 5.245 1.00 54.91 90 GLY A C 1
ATOM 718 O O . GLY A 1 90 ? -7.017 32.642 5.034 1.00 54.91 90 GLY A O 1
ATOM 719 N N . ARG A 1 91 ? -4.991 32.617 6.009 1.00 52.47 91 ARG A N 1
ATOM 720 C CA . ARG A 1 91 ? -5.001 34.026 6.436 1.00 52.47 91 ARG A CA 1
ATOM 721 C C . ARG A 1 91 ? -3.658 34.684 6.137 1.00 52.47 91 ARG A C 1
ATOM 723 O O . ARG A 1 91 ? -2.809 34.763 7.017 1.00 52.47 91 ARG A O 1
ATOM 730 N N . GLU A 1 92 ? -3.544 35.197 4.920 1.00 45.09 92 GLU A N 1
ATOM 731 C CA . GLU A 1 92 ? -2.818 36.435 4.613 1.00 45.09 92 GLU A CA 1
ATOM 732 C C . GLU A 1 92 ? -3.750 37.355 3.821 1.00 45.09 92 GLU A C 1
ATOM 734 O O . GLU A 1 92 ? -4.475 36.838 2.936 1.00 45.09 92 GLU A O 1
#

Foldseek 3Di:
DWDWPADDLFWTKIKAQDDDDQQDWDWDWDDDDPDTWTFTWGFHDWDADPVRIITTIITGPDTDPVSSVVSVVRVVVVVVVVVVVVVVPPDD

Sequence (92 aa):
MGYALDLSGGGMKIKIAEEVKNGDYVITQLKIDDEDIIALSRVVRVERDKEEKYICGLSFLSIEGNEREKLIKYIFNEMRKTLKTNRGDGRE

Secondary structure (DSSP, 8-state):
--EEEEEETTEEEEEESS---TT-EEEEEEEETTEEEEEEEEEEEEEE-TTS-EEEEEEEEEE-HHHHHHHHHHHHHHHHHHHHHTTSS---

Radius of gyration: 15.18 Å; chains: 1; bounding box: 33×48×30 Å